Protein AF-A0A3P7LE17-F1 (afdb_monomer_lite)

Radius of gyration: 33.49 Å; chains: 1; bounding box: 65×47×78 Å

Secondary structure (DSSP, 8-state):
--THHHHHHHHHHHHHHHHTT-S--HHHHHHHHHHHHHHHHHHHHHHHHHHSPPPTHHHHHHHHHHHHHHHHHHHHT----STT--------------

Sequence (98 aa):
MKYWVPINWALAIVSDAFKKTYIGNPPSLTLIIREINTFRAGLALLCNYDWVPIPIAYPQVVFLAVRSYFIICLVSRQYLIGDGAPTREMVCYPKKRE

pLDDT: mean 81.93, std 15.17, range [45.5, 96.62]

InterPro domains:
  IPR000615 Bestrophin [PTHR10736] (2-88)
  IPR021134 Bestrophin-like [PF01062] (2-87)

Organism: Strongylus vulgaris (NCBI:txid40348)

Structure (mmCIF, N/CA/C/O backbone):
data_AF-A0A3P7LE17-F1
#
_entry.id   AF-A0A3P7LE17-F1
#
loop_
_atom_site.group_PDB
_atom_site.id
_atom_site.type_symbol
_atom_site.label_atom_id
_atom_site.label_alt_id
_atom_site.label_comp_id
_atom_site.label_asym_id
_atom_site.label_entity_id
_atom_site.label_seq_id
_atom_site.pdbx_PDB_ins_code
_atom_site.Cartn_x
_atom_site.Cartn_y
_atom_site.Cartn_z
_atom_site.occupancy
_atom_site.B_iso_or_equiv
_atom_site.auth_seq_id
_atom_site.auth_comp_id
_atom_site.auth_asym_id
_atom_site.auth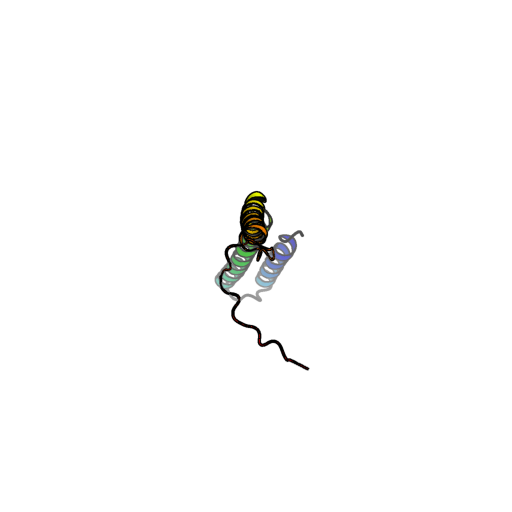_atom_id
_atom_site.pdbx_PDB_model_num
ATOM 1 N N . MET A 1 1 ? -13.016 -1.722 -1.860 1.00 51.59 1 MET A N 1
ATOM 2 C CA . MET A 1 1 ? -13.379 -2.417 -0.600 1.00 51.59 1 MET A CA 1
ATOM 3 C C . MET A 1 1 ? -13.616 -1.368 0.482 1.00 51.59 1 MET A C 1
ATOM 5 O O . MET A 1 1 ? -12.754 -0.520 0.674 1.00 51.59 1 MET A O 1
ATOM 9 N N . LYS A 1 2 ? -14.780 -1.353 1.147 1.00 69.19 2 LYS A N 1
ATOM 10 C CA . LYS A 1 2 ? -15.119 -0.329 2.155 1.00 69.19 2 LYS A CA 1
ATOM 11 C C . LYS A 1 2 ? -14.437 -0.633 3.502 1.00 69.19 2 LYS A C 1
ATOM 13 O O . LYS A 1 2 ? -15.086 -1.113 4.426 1.00 69.19 2 LYS A O 1
ATOM 18 N N . TYR A 1 3 ? -13.130 -0.378 3.612 1.00 76.94 3 TYR A N 1
ATOM 19 C CA . TYR A 1 3 ? -12.320 -0.713 4.801 1.00 76.94 3 TYR A CA 1
ATOM 20 C C . TYR A 1 3 ? -12.777 -0.010 6.096 1.00 76.94 3 TYR A C 1
ATOM 22 O O . TYR A 1 3 ? -12.446 -0.450 7.192 1.00 76.94 3 TYR A O 1
ATOM 30 N N . TRP A 1 4 ? -13.579 1.054 5.993 1.00 81.81 4 TRP A N 1
ATOM 31 C CA . TRP A 1 4 ? -14.109 1.791 7.144 1.00 81.81 4 TRP A CA 1
ATOM 32 C C . TRP A 1 4 ? -15.257 1.076 7.874 1.00 81.81 4 TRP A C 1
ATOM 34 O O . TRP A 1 4 ? -15.492 1.337 9.051 1.00 81.81 4 TRP A O 1
ATOM 44 N N . VAL A 1 5 ? -15.982 0.183 7.192 1.00 89.44 5 VAL A N 1
ATOM 45 C CA . VAL A 1 5 ? -17.169 -0.505 7.730 1.00 89.44 5 VAL A CA 1
ATOM 46 C C . VAL A 1 5 ? -16.827 -1.417 8.920 1.00 89.44 5 VAL A C 1
ATOM 48 O O . VAL A 1 5 ? -17.415 -1.221 9.984 1.00 89.44 5 VAL A O 1
ATOM 51 N N . PRO A 1 6 ? -15.857 -2.349 8.816 1.00 90.56 6 PRO A N 1
ATOM 52 C CA . PRO A 1 6 ? -15.490 -3.205 9.945 1.00 90.56 6 PRO A CA 1
ATOM 53 C C . PRO A 1 6 ? -14.871 -2.424 11.113 1.00 90.56 6 PRO A C 1
ATOM 55 O O . PRO A 1 6 ? -15.086 -2.778 12.268 1.00 90.56 6 PRO A O 1
ATOM 58 N N . ILE A 1 7 ? -14.163 -1.324 10.836 1.00 91.50 7 ILE A N 1
ATOM 59 C CA . ILE A 1 7 ? -13.608 -0.449 11.882 1.00 91.50 7 ILE A CA 1
ATOM 60 C C . ILE A 1 7 ? -14.736 0.222 12.674 1.00 91.50 7 ILE A C 1
ATOM 62 O O . ILE A 1 7 ? -14.673 0.302 13.900 1.00 91.50 7 ILE A O 1
ATOM 66 N N . ASN A 1 8 ? -15.796 0.661 11.991 1.00 91.50 8 ASN A N 1
ATOM 67 C CA . ASN A 1 8 ? -16.954 1.255 12.649 1.00 91.50 8 ASN A CA 1
ATOM 68 C C . ASN A 1 8 ? -17.713 0.232 13.512 1.00 91.50 8 ASN A C 1
ATOM 70 O O . ASN A 1 8 ? -18.150 0.558 14.614 1.00 91.50 8 ASN A O 1
ATOM 74 N N . TRP A 1 9 ? -17.825 -1.019 13.053 1.00 93.88 9 TRP A N 1
ATOM 75 C CA . TRP A 1 9 ? -18.399 -2.105 13.854 1.00 93.88 9 TRP A CA 1
ATOM 76 C C . TRP A 1 9 ? -17.563 -2.416 15.094 1.00 93.88 9 TRP A C 1
ATOM 78 O O . TRP A 1 9 ? -18.124 -2.561 16.176 1.00 93.88 9 TRP A O 1
ATOM 88 N N . ALA A 1 10 ? -16.234 -2.446 14.969 1.00 91.88 10 ALA A N 1
ATOM 89 C CA . ALA A 1 10 ? -15.344 -2.648 16.110 1.00 91.88 10 ALA A CA 1
ATOM 90 C C . ALA A 1 10 ? -15.526 -1.553 17.176 1.00 91.88 10 ALA A C 1
ATOM 92 O O . ALA A 1 10 ? -15.671 -1.861 18.357 1.00 91.88 10 ALA A O 1
ATOM 93 N N . LEU A 1 11 ? -15.604 -0.281 16.767 1.00 92.25 11 LEU A N 1
ATOM 94 C CA . LEU A 1 11 ? -15.866 0.834 17.687 1.00 92.25 11 LEU A CA 1
ATOM 95 C C . LEU A 1 11 ? -17.250 0.736 18.351 1.00 92.25 11 LEU A C 1
ATOM 97 O O . LEU A 1 11 ? -17.380 1.020 19.545 1.00 92.25 11 LEU A O 1
ATOM 101 N N . ALA A 1 12 ? -18.274 0.307 17.608 1.00 92.62 12 ALA A N 1
ATOM 102 C CA . ALA A 1 12 ? -19.618 0.099 18.144 1.00 92.62 12 ALA A CA 1
ATOM 103 C C . ALA A 1 12 ? -19.658 -1.029 19.191 1.00 92.62 12 ALA A C 1
ATOM 105 O O . ALA A 1 12 ? -20.236 -0.841 20.261 1.00 92.62 12 ALA A O 1
ATOM 106 N N . ILE A 1 13 ? -18.990 -2.158 18.928 1.00 92.94 13 ILE A N 1
ATOM 107 C CA . ILE A 1 13 ? -18.881 -3.289 19.865 1.00 92.94 13 ILE A CA 1
ATOM 108 C C . ILE A 1 13 ? -18.154 -2.865 21.142 1.00 92.94 13 ILE A C 1
ATOM 110 O O . ILE A 1 13 ? -18.614 -3.162 22.240 1.00 92.94 13 ILE A O 1
ATOM 114 N N . VAL A 1 14 ? -17.049 -2.127 21.015 1.00 91.81 14 VAL A N 1
ATOM 115 C CA . VAL A 1 14 ? -16.286 -1.620 22.167 1.00 91.81 14 VAL A CA 1
ATOM 116 C C . VAL A 1 14 ? -17.124 -0.653 23.01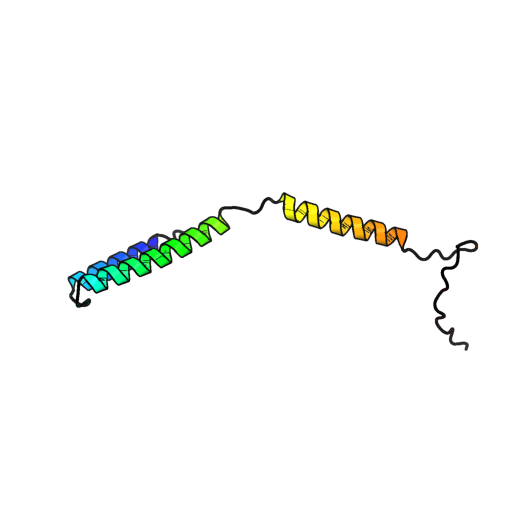1 1.00 91.81 14 VAL A C 1
ATOM 118 O O . VAL A 1 14 ? -17.093 -0.709 24.240 1.00 91.81 14 VAL A O 1
ATOM 121 N N . SER A 1 15 ? -17.927 0.189 22.359 1.00 90.06 15 SER A N 1
ATOM 122 C CA . SER A 1 15 ? -18.834 1.123 23.036 1.00 90.06 15 SER A CA 1
ATOM 123 C C . SER A 1 15 ? -19.971 0.399 23.768 1.00 90.06 15 SER A C 1
ATOM 125 O O . SER A 1 15 ? -20.340 0.786 24.876 1.00 90.06 15 SER A O 1
ATOM 127 N N . ASP A 1 16 ? -20.519 -0.663 23.175 1.00 92.19 16 ASP A N 1
ATOM 128 C CA . ASP A 1 16 ? -21.552 -1.500 23.795 1.00 92.19 16 ASP A CA 1
ATOM 129 C C . ASP A 1 16 ? -20.990 -2.333 24.961 1.00 92.19 16 ASP A C 1
ATOM 131 O O . ASP A 1 16 ? -21.606 -2.427 26.024 1.00 92.19 16 ASP A O 1
ATOM 135 N N . ALA A 1 17 ? -19.768 -2.855 24.820 1.00 88.81 17 ALA A N 1
ATOM 136 C CA . ALA A 1 17 ? -19.072 -3.583 25.878 1.00 88.81 17 ALA A CA 1
ATOM 137 C C . ALA A 1 17 ? -18.788 -2.705 27.109 1.00 88.81 17 ALA A C 1
ATOM 139 O O . ALA A 1 17 ? -18.879 -3.181 28.243 1.00 88.81 17 ALA A O 1
ATOM 140 N N . PHE A 1 18 ? -18.498 -1.417 26.898 1.00 88.81 18 PHE A N 1
ATOM 141 C CA . PHE A 1 18 ? -18.339 -0.450 27.983 1.00 88.81 18 PHE A CA 1
ATOM 142 C C . PHE A 1 18 ? -19.662 -0.164 28.703 1.00 88.81 18 PHE A C 1
ATOM 144 O O . PHE A 1 18 ? -19.707 -0.185 29.930 1.00 88.81 18 PHE A O 1
ATOM 151 N N . LYS A 1 19 ? -20.760 0.029 27.957 1.00 87.81 19 LYS A N 1
ATOM 152 C CA . LYS A 1 19 ? -22.103 0.223 28.541 1.00 87.81 19 LYS A CA 1
ATOM 153 C C . LYS A 1 19 ? -22.554 -0.966 29.387 1.00 87.81 19 LYS A C 1
ATOM 155 O O . LYS A 1 19 ? -23.204 -0.778 30.407 1.00 87.81 19 LYS A O 1
ATOM 160 N N . LYS A 1 20 ? -22.186 -2.180 28.975 1.00 90.56 20 LYS A N 1
ATOM 161 C CA . LYS A 1 20 ? -22.463 -3.430 29.697 1.00 90.56 20 LYS A CA 1
ATOM 162 C C . LYS A 1 20 ? -21.483 -3.702 30.850 1.00 90.56 20 LYS A C 1
ATOM 164 O O . LYS A 1 20 ? -21.510 -4.787 31.423 1.00 90.56 20 LYS A O 1
ATOM 169 N N . THR A 1 21 ? -20.616 -2.744 31.199 1.00 83.69 21 THR A N 1
ATOM 170 C CA . THR A 1 21 ? -19.622 -2.831 32.290 1.00 83.69 21 THR A CA 1
ATOM 171 C C . THR A 1 21 ? -18.628 -3.997 32.184 1.00 83.69 21 THR A C 1
ATOM 173 O O . THR A 1 21 ? -17.962 -4.329 33.159 1.00 83.69 21 THR A O 1
ATOM 176 N N . TYR A 1 22 ? -18.453 -4.595 30.997 1.00 84.88 22 TYR A N 1
ATOM 177 C CA . TYR A 1 22 ? -17.419 -5.620 30.779 1.00 84.88 22 TYR A CA 1
ATOM 178 C C . TYR A 1 22 ? -16.000 -5.042 30.853 1.00 84.88 22 TYR A C 1
ATOM 180 O O . TYR A 1 22 ? -15.048 -5.753 31.165 1.00 84.88 22 TYR A O 1
ATOM 188 N N . ILE A 1 23 ? -15.848 -3.753 30.542 1.00 81.69 23 ILE A N 1
ATOM 189 C CA . ILE A 1 23 ? -14.575 -3.036 30.594 1.00 81.69 23 ILE A CA 1
ATOM 190 C C . ILE A 1 23 ? -14.530 -2.282 31.921 1.00 81.69 23 ILE A C 1
ATOM 192 O O . ILE A 1 23 ? -15.311 -1.359 32.135 1.00 81.69 23 ILE A O 1
ATOM 196 N N . GLY A 1 24 ? -13.611 -2.688 32.800 1.00 78.25 24 GLY A N 1
ATOM 197 C CA . GLY A 1 24 ? -13.604 -2.261 34.200 1.00 78.25 24 GLY A CA 1
ATOM 198 C C . GLY A 1 24 ? -13.435 -0.757 34.413 1.00 78.25 24 GLY A C 1
ATOM 199 O O . GLY A 1 24 ? -14.082 -0.214 35.299 1.00 78.25 24 GLY A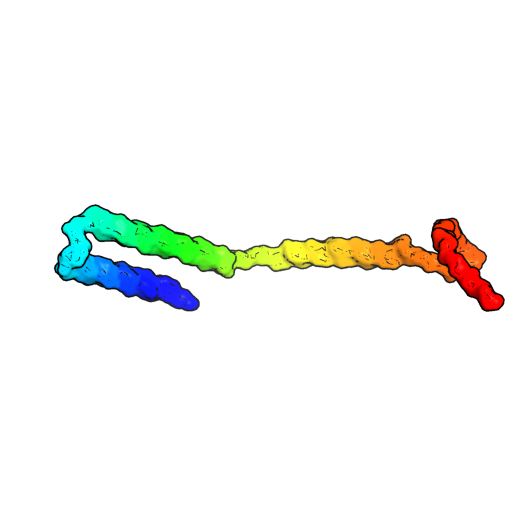 O 1
ATOM 200 N N . ASN A 1 25 ? -12.624 -0.068 33.594 1.00 83.81 25 ASN A N 1
ATOM 201 C CA . ASN A 1 25 ? -12.301 1.345 33.812 1.00 83.81 25 ASN A CA 1
ATOM 202 C C . ASN A 1 25 ? -12.313 2.178 32.504 1.00 83.81 25 ASN A C 1
ATOM 204 O O . ASN A 1 25 ? -11.886 1.687 31.453 1.00 83.81 25 ASN A O 1
ATOM 208 N N . PRO A 1 26 ? -12.687 3.476 32.558 1.00 83.62 26 PRO A N 1
ATOM 209 C CA . PRO A 1 26 ? -12.625 4.401 31.416 1.00 83.62 26 PRO A CA 1
ATOM 210 C C . PRO A 1 26 ? -11.251 4.521 30.716 1.00 83.62 26 PRO A C 1
ATOM 212 O O . PRO A 1 26 ? -11.225 4.597 29.488 1.00 83.62 26 PRO A O 1
ATOM 215 N N . PRO A 1 27 ? -10.093 4.487 31.411 1.00 89.81 27 PRO A N 1
ATOM 216 C CA . PRO A 1 27 ? -8.783 4.514 30.754 1.00 89.81 27 PRO A CA 1
ATOM 217 C C . PRO A 1 27 ? -8.535 3.304 29.843 1.00 89.81 27 PRO A C 1
ATOM 219 O O . PRO A 1 27 ? -7.899 3.438 28.799 1.00 89.81 27 PRO A O 1
ATOM 222 N N . SER A 1 28 ? -9.067 2.131 30.203 1.00 86.50 28 SER A N 1
ATOM 223 C CA . SER A 1 28 ? -8.955 0.910 29.398 1.00 86.50 28 SER A CA 1
ATOM 224 C C . SER A 1 28 ? -9.739 1.028 28.089 1.00 86.50 28 SER A C 1
ATOM 226 O O . SER A 1 28 ? -9.258 0.591 27.046 1.00 86.50 28 SER A O 1
ATOM 228 N N . LEU A 1 29 ? -10.905 1.684 28.117 1.00 89.62 29 LEU A N 1
ATOM 229 C CA . LEU A 1 29 ? -11.681 1.999 26.916 1.00 89.62 29 LEU A CA 1
ATOM 230 C C . LEU A 1 29 ? -10.888 2.908 25.967 1.00 89.62 29 LEU A C 1
ATOM 232 O O . LEU A 1 29 ? -10.782 2.622 24.774 1.00 89.62 29 LEU A O 1
ATOM 236 N N . THR A 1 30 ? -10.298 3.981 26.499 1.00 90.25 30 THR A N 1
ATOM 237 C CA . THR A 1 30 ? -9.487 4.920 25.713 1.00 90.25 30 THR A CA 1
ATOM 238 C C . THR A 1 30 ? -8.291 4.224 25.068 1.00 90.25 30 THR A C 1
ATOM 240 O O . THR A 1 30 ? -7.979 4.505 23.911 1.00 90.25 30 THR A O 1
ATOM 243 N N . LEU A 1 31 ? -7.654 3.281 25.771 1.00 93.19 31 LEU A N 1
ATOM 244 C CA . LEU A 1 31 ? -6.554 2.488 25.222 1.00 93.19 31 LEU A CA 1
ATOM 245 C C . LEU A 1 31 ? -7.013 1.627 24.036 1.00 93.19 31 LEU A C 1
ATOM 247 O O . LEU A 1 31 ? -6.393 1.682 22.978 1.00 93.19 31 LEU A O 1
ATOM 251 N N . ILE A 1 32 ? -8.128 0.901 24.168 1.00 92.25 32 ILE A N 1
ATOM 252 C CA . ILE A 1 32 ? -8.679 0.064 23.087 1.00 92.25 32 ILE A CA 1
ATOM 253 C C . ILE A 1 32 ? -9.036 0.917 21.862 1.00 92.25 32 ILE A C 1
ATOM 255 O O . ILE A 1 32 ? -8.680 0.577 20.733 1.00 92.25 32 ILE A O 1
ATOM 259 N N . ILE A 1 33 ? -9.701 2.057 22.071 1.00 92.31 33 ILE A N 1
ATOM 260 C CA . ILE A 1 33 ? -10.040 2.992 20.989 1.00 92.31 33 ILE A CA 1
ATOM 261 C C . ILE A 1 33 ? -8.769 3.530 20.319 1.00 92.31 33 ILE A C 1
ATOM 263 O O . ILE A 1 33 ? -8.741 3.711 19.098 1.00 92.31 33 ILE A O 1
ATOM 267 N N . ARG A 1 34 ? -7.705 3.777 21.090 1.00 94.50 34 ARG A N 1
ATOM 268 C CA . ARG A 1 34 ? -6.418 4.218 20.550 1.00 94.50 34 ARG A CA 1
ATOM 269 C C . ARG A 1 34 ? -5.800 3.154 19.646 1.00 94.50 34 ARG A C 1
ATOM 271 O O . ARG A 1 34 ? -5.434 3.489 18.526 1.00 94.50 34 ARG A O 1
ATOM 278 N N . GLU A 1 35 ? -5.775 1.892 20.066 1.00 94.69 35 GLU A N 1
ATOM 279 C CA . GLU A 1 35 ? -5.244 0.793 19.245 1.00 94.69 35 GLU A CA 1
ATOM 280 C C . GLU A 1 35 ? -6.046 0.588 17.949 1.00 94.69 35 GLU A C 1
ATOM 282 O O . GLU A 1 35 ? -5.466 0.432 16.872 1.00 94.69 35 GLU A O 1
ATOM 287 N N . ILE A 1 36 ? -7.379 0.697 18.002 1.00 93.56 36 ILE A N 1
ATOM 288 C CA . ILE A 1 36 ? -8.231 0.643 16.799 1.00 93.56 36 ILE A CA 1
ATOM 289 C C . ILE A 1 36 ? -7.907 1.798 15.837 1.00 93.56 36 ILE A C 1
ATOM 291 O O . ILE A 1 36 ? -7.865 1.608 14.617 1.00 93.56 36 ILE A O 1
ATOM 295 N N . ASN A 1 37 ? -7.652 2.999 16.361 1.00 92.06 37 ASN A N 1
ATOM 296 C CA . ASN A 1 37 ? -7.237 4.139 15.542 1.00 92.06 37 ASN A CA 1
ATOM 297 C C . ASN A 1 37 ? -5.838 3.943 14.939 1.00 92.06 37 ASN A C 1
ATOM 299 O O . ASN A 1 37 ? -5.646 4.288 13.772 1.00 92.06 37 ASN A O 1
ATOM 303 N N . THR A 1 38 ? -4.890 3.361 15.680 1.00 94.88 38 THR A N 1
ATOM 304 C CA . THR A 1 38 ? -3.558 3.002 15.165 1.00 94.88 38 THR A CA 1
ATOM 305 C C . THR A 1 38 ? -3.673 2.020 13.999 1.00 94.88 38 THR A C 1
ATOM 307 O O . THR A 1 38 ? -3.086 2.239 12.938 1.00 94.88 38 THR A O 1
ATOM 310 N N . PHE A 1 39 ? -4.506 0.985 14.141 1.00 92.56 39 PHE A N 1
ATOM 311 C CA . PHE A 1 39 ? -4.783 0.034 13.064 1.00 92.56 39 PHE A CA 1
ATOM 312 C C . PHE A 1 39 ? -5.411 0.714 11.836 1.00 92.56 39 PHE A C 1
ATOM 314 O O . PHE A 1 39 ? -4.975 0.489 10.704 1.00 92.56 39 PHE A O 1
ATOM 321 N N . ARG A 1 40 ? -6.386 1.613 12.044 1.00 92.56 40 ARG A N 1
ATOM 322 C CA . ARG A 1 40 ? -6.986 2.412 10.960 1.00 92.56 40 ARG A CA 1
ATOM 323 C C . ARG A 1 40 ? -5.941 3.250 10.225 1.00 92.56 40 ARG A C 1
ATOM 325 O O . ARG A 1 40 ? -6.001 3.338 9.002 1.00 92.56 40 ARG A O 1
ATOM 332 N N . ALA A 1 41 ? -5.017 3.875 10.952 1.00 91.56 41 ALA A N 1
ATOM 333 C CA . ALA A 1 41 ? -3.951 4.677 10.361 1.00 91.56 41 ALA A CA 1
ATOM 334 C C . ALA A 1 41 ? -3.016 3.819 9.493 1.00 91.56 41 ALA A C 1
ATOM 336 O O . ALA A 1 41 ? -2.695 4.218 8.375 1.00 91.56 41 ALA A O 1
ATOM 337 N N . GLY A 1 42 ? -2.663 2.613 9.952 1.00 91.75 42 GLY A N 1
ATOM 338 C CA . GLY A 1 42 ? -1.885 1.653 9.164 1.00 91.75 42 GLY A CA 1
ATOM 339 C C . GLY A 1 42 ? -2.589 1.226 7.871 1.00 91.75 42 GLY A C 1
ATOM 340 O O . GLY A 1 42 ? -1.978 1.225 6.804 1.00 91.75 42 GLY A O 1
ATOM 341 N N . LEU A 1 43 ? -3.894 0.942 7.934 1.00 89.75 43 LEU A N 1
ATOM 342 C CA . LEU A 1 43 ? -4.689 0.635 6.738 1.00 89.75 43 LEU A CA 1
ATOM 343 C C . LEU A 1 43 ? -4.785 1.824 5.778 1.00 89.75 43 LEU A C 1
ATOM 345 O O . LEU A 1 43 ? -4.665 1.643 4.571 1.00 89.75 43 LEU A O 1
ATOM 349 N N . ALA A 1 44 ? -4.974 3.039 6.297 1.00 88.38 44 ALA A N 1
ATOM 350 C CA . ALA A 1 44 ? -5.010 4.241 5.473 1.00 88.38 44 ALA A CA 1
ATOM 351 C C . ALA A 1 44 ? -3.675 4.465 4.751 1.00 88.38 44 ALA A C 1
ATOM 353 O O . ALA A 1 44 ? -3.676 4.810 3.572 1.00 88.38 44 ALA A O 1
ATOM 354 N N . LEU A 1 45 ? -2.546 4.231 5.424 1.00 90.06 45 LEU A N 1
ATOM 355 C CA . LEU A 1 45 ? -1.223 4.285 4.806 1.00 90.06 45 LEU A CA 1
ATOM 356 C C . LEU A 1 45 ? -1.101 3.261 3.670 1.00 90.06 45 LEU A C 1
ATOM 358 O O . LEU A 1 45 ? -0.703 3.621 2.567 1.00 90.06 45 LEU A O 1
ATOM 362 N N . LEU A 1 46 ? -1.502 2.011 3.914 1.00 88.06 46 LEU A N 1
ATOM 363 C CA . LEU A 1 46 ? -1.472 0.956 2.900 1.00 88.06 46 LEU A CA 1
ATOM 364 C C . LEU A 1 46 ? -2.341 1.306 1.683 1.00 88.06 46 LEU A C 1
ATOM 366 O O . LEU A 1 46 ? -1.903 1.153 0.547 1.00 88.06 46 LEU A O 1
ATOM 370 N N . CYS A 1 47 ? -3.544 1.838 1.910 1.00 86.81 47 CYS A N 1
ATOM 371 C CA . CYS A 1 47 ? -4.404 2.313 0.829 1.00 86.81 47 CYS A CA 1
ATOM 372 C C . CYS A 1 47 ? -3.795 3.500 0.075 1.00 86.81 47 CYS A C 1
ATOM 374 O O . CYS A 1 47 ? -3.976 3.587 -1.131 1.00 86.81 47 CYS A O 1
ATOM 376 N N . ASN A 1 48 ? -3.071 4.402 0.746 1.00 86.00 48 ASN A N 1
ATOM 377 C CA . ASN A 1 48 ? -2.358 5.487 0.066 1.00 86.00 48 ASN A CA 1
ATOM 378 C C . ASN A 1 48 ? -1.220 4.960 -0.819 1.00 86.00 48 ASN A C 1
ATOM 380 O O . ASN A 1 48 ? -1.019 5.481 -1.913 1.00 86.00 48 ASN A O 1
ATOM 384 N N . TYR A 1 49 ? -0.507 3.919 -0.382 1.00 85.44 49 TYR A N 1
ATOM 385 C CA . TYR A 1 49 ? 0.501 3.255 -1.213 1.00 85.44 49 TYR A CA 1
ATOM 386 C C . TYR A 1 49 ? -0.104 2.574 -2.442 1.00 85.44 49 TYR A C 1
ATOM 388 O O . TYR A 1 49 ? 0.485 2.635 -3.514 1.00 85.44 49 TYR A O 1
ATOM 396 N N . ASP A 1 50 ? -1.277 1.960 -2.298 1.00 85.44 50 ASP A N 1
ATOM 397 C CA . ASP A 1 50 ? -2.016 1.373 -3.423 1.00 85.44 50 ASP A CA 1
ATOM 398 C C . ASP A 1 50 ? -2.595 2.457 -4.356 1.00 85.44 50 ASP A C 1
ATOM 400 O O . ASP A 1 50 ? -2.661 2.283 -5.571 1.00 85.44 50 ASP A O 1
ATOM 404 N N . TRP A 1 51 ? -2.969 3.614 -3.796 1.00 84.69 51 TRP A N 1
ATOM 405 C CA . TRP A 1 51 ? -3.549 4.739 -4.533 1.00 84.69 51 TRP A CA 1
ATOM 406 C C . TRP A 1 51 ? -2.546 5.492 -5.407 1.00 84.69 51 TRP A C 1
ATOM 408 O O . TRP A 1 51 ? -2.931 6.012 -6.454 1.00 84.69 51 TRP A O 1
ATOM 418 N N . VAL A 1 52 ? -1.282 5.600 -4.985 1.00 80.75 52 VAL A N 1
ATOM 419 C CA . VAL A 1 52 ? -0.253 6.327 -5.740 1.00 80.75 52 VAL A CA 1
ATOM 420 C C . VAL A 1 52 ? 0.516 5.345 -6.628 1.00 80.75 52 VAL A C 1
ATOM 422 O O . VAL A 1 52 ? 1.433 4.677 -6.145 1.00 80.75 52 VAL A O 1
ATOM 425 N N . PRO A 1 53 ? 0.206 5.256 -7.935 1.00 74.56 53 PRO A N 1
ATOM 426 C CA . PRO A 1 53 ? 0.990 4.426 -8.832 1.00 74.56 53 PRO A CA 1
ATOM 427 C C . PRO A 1 53 ? 2.398 5.010 -8.979 1.00 74.56 53 PRO A C 1
ATOM 429 O O . PRO A 1 53 ? 2.574 6.208 -9.214 1.00 74.56 53 PRO A O 1
ATOM 432 N N . ILE A 1 54 ? 3.416 4.151 -8.892 1.00 83.00 54 ILE A N 1
ATOM 433 C CA . ILE A 1 54 ? 4.781 4.527 -9.276 1.00 83.00 54 ILE A CA 1
ATOM 434 C C . ILE A 1 54 ? 4.749 4.981 -10.743 1.00 83.00 54 ILE A C 1
ATOM 436 O O . ILE A 1 54 ? 4.111 4.310 -11.564 1.00 83.00 54 ILE A O 1
ATOM 440 N N . PRO A 1 55 ? 5.430 6.083 -11.113 1.00 85.75 55 PRO A N 1
ATOM 441 C CA . PRO A 1 55 ? 5.411 6.549 -12.489 1.00 85.75 55 PRO A CA 1
ATOM 442 C C . PRO A 1 55 ? 5.877 5.455 -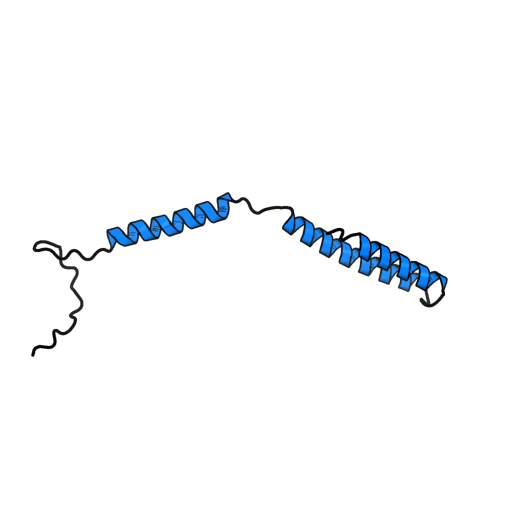13.452 1.00 85.75 55 PRO A C 1
ATOM 444 O O . PRO A 1 55 ? 6.991 4.937 -13.352 1.00 85.75 55 PRO A O 1
ATOM 447 N N . ILE A 1 56 ? 5.004 5.119 -14.402 1.00 84.81 56 ILE A N 1
ATOM 448 C CA . ILE A 1 56 ? 5.161 4.002 -15.350 1.00 84.81 56 ILE A CA 1
ATOM 449 C C . ILE A 1 56 ? 6.448 4.140 -16.185 1.00 84.81 56 ILE A C 1
ATOM 451 O O . ILE A 1 56 ? 7.022 3.145 -16.624 1.00 84.81 56 ILE A O 1
ATOM 455 N N . ALA A 1 57 ? 6.950 5.366 -16.341 1.00 86.19 57 ALA A N 1
ATOM 456 C CA . ALA A 1 57 ? 8.201 5.662 -17.027 1.00 86.19 57 ALA A CA 1
ATOM 457 C C . ALA A 1 57 ? 9.438 5.029 -16.364 1.00 86.19 57 ALA A C 1
ATOM 459 O O . ALA A 1 57 ? 10.373 4.653 -17.070 1.00 86.19 57 ALA A O 1
ATOM 460 N N . TYR A 1 58 ? 9.469 4.869 -15.035 1.00 89.38 58 TYR A N 1
ATOM 461 C CA . TYR A 1 58 ? 10.674 4.389 -14.346 1.00 89.38 58 TYR A CA 1
ATOM 462 C C . TYR A 1 58 ? 11.058 2.957 -14.751 1.00 89.38 58 TYR A C 1
ATOM 464 O O . TYR A 1 58 ? 12.183 2.764 -15.221 1.00 89.38 58 TYR A O 1
ATOM 472 N N . PRO A 1 59 ? 10.159 1.953 -14.676 1.00 92.25 59 PRO A N 1
ATOM 473 C CA . PRO A 1 59 ? 10.461 0.627 -15.205 1.00 92.25 59 PRO A CA 1
ATOM 474 C C . PRO A 1 59 ? 10.756 0.644 -16.706 1.00 92.25 59 PRO A C 1
ATOM 476 O O . PRO A 1 59 ? 11.646 -0.072 -17.157 1.00 92.25 59 PRO A O 1
ATOM 479 N N . GLN A 1 60 ? 10.047 1.467 -17.487 1.00 91.75 60 GLN A N 1
ATOM 480 C CA . GLN A 1 60 ? 10.224 1.541 -18.942 1.00 91.75 60 GLN A CA 1
ATOM 481 C C . GLN A 1 60 ? 11.647 1.956 -19.335 1.00 91.75 60 GLN A C 1
ATOM 483 O O . GLN A 1 60 ? 12.257 1.301 -20.181 1.00 91.75 60 GLN A O 1
ATOM 488 N N . VAL A 1 61 ? 12.198 2.992 -18.698 1.00 94.50 61 VAL A N 1
ATOM 489 C CA . VAL A 1 61 ? 13.566 3.468 -18.967 1.00 94.5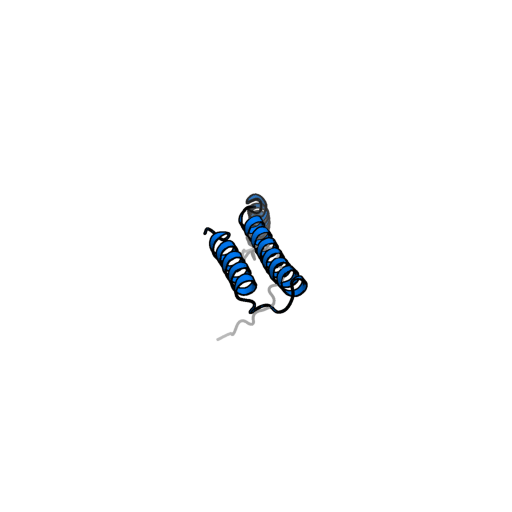0 61 VAL A CA 1
ATOM 490 C C . VAL A 1 61 ? 14.597 2.409 -18.577 1.00 94.50 61 VAL A C 1
ATOM 492 O O . VAL A 1 61 ? 15.514 2.132 -19.352 1.00 94.50 61 VAL A O 1
ATOM 495 N N . VAL A 1 62 ? 14.421 1.758 -17.423 1.00 95.06 62 VAL A N 1
ATOM 496 C CA . VAL A 1 62 ? 15.308 0.669 -16.976 1.00 95.06 62 VAL A CA 1
ATOM 497 C C . VAL A 1 62 ? 15.276 -0.497 -17.969 1.00 95.06 62 VAL A C 1
ATOM 499 O O . VAL A 1 62 ? 16.318 -0.989 -18.397 1.00 95.06 62 VAL A O 1
ATOM 502 N N . PHE A 1 63 ? 14.085 -0.908 -18.403 1.00 95.38 63 PHE A N 1
ATOM 503 C CA . PHE A 1 63 ? 13.906 -1.973 -19.386 1.00 95.38 63 PHE A CA 1
ATOM 504 C C . PHE A 1 63 ? 14.513 -1.653 -20.747 1.00 95.38 63 PHE A C 1
ATOM 506 O O . PHE A 1 63 ? 15.051 -2.557 -21.392 1.00 95.38 63 PHE A O 1
ATOM 513 N N . LEU A 1 64 ? 14.409 -0.401 -21.187 1.00 94.69 64 LEU A N 1
ATOM 514 C CA . LEU A 1 64 ? 15.001 0.063 -22.432 1.00 94.69 64 LEU A CA 1
ATOM 515 C C . LEU A 1 64 ? 16.530 0.032 -22.350 1.00 94.69 64 LEU A C 1
ATOM 517 O O . LEU A 1 64 ? 17.164 -0.514 -23.248 1.00 94.69 64 LEU A O 1
ATOM 521 N N . ALA A 1 65 ? 17.108 0.551 -21.264 1.00 95.88 65 ALA A N 1
ATOM 522 C CA . ALA A 1 65 ? 18.554 0.588 -21.053 1.00 95.88 65 ALA A CA 1
ATOM 523 C C . ALA A 1 65 ? 19.172 -0.818 -20.988 1.00 95.88 65 ALA A C 1
ATOM 525 O O . ALA A 1 65 ? 20.193 -1.090 -21.616 1.00 95.88 65 ALA A O 1
ATOM 526 N N . VAL A 1 66 ? 18.531 -1.740 -20.264 1.00 96.62 66 VAL A N 1
ATOM 527 C CA . VAL A 1 66 ? 19.010 -3.126 -20.167 1.00 96.62 66 VAL A CA 1
ATOM 528 C C . VA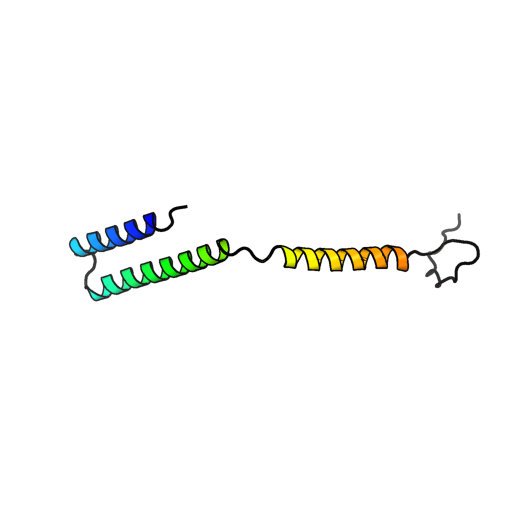L A 1 66 ? 18.915 -3.828 -21.525 1.00 96.62 66 VAL A C 1
ATOM 530 O O . VAL A 1 66 ? 19.865 -4.482 -21.951 1.00 96.62 66 VAL A O 1
ATOM 533 N N . ARG A 1 67 ? 17.797 -3.671 -22.248 1.00 96.12 67 ARG A N 1
ATOM 534 C CA . ARG A 1 67 ? 17.628 -4.283 -23.576 1.00 96.12 67 ARG A CA 1
ATOM 535 C C . ARG A 1 67 ? 18.598 -3.713 -24.606 1.00 96.12 67 ARG A C 1
ATOM 537 O O . ARG A 1 67 ? 19.181 -4.491 -25.355 1.00 96.12 67 ARG A O 1
ATOM 544 N N . SER A 1 68 ? 18.803 -2.397 -24.636 1.00 96.12 68 SER A N 1
ATOM 545 C CA . SER A 1 68 ? 19.747 -1.775 -25.570 1.00 96.12 68 SER A CA 1
ATOM 546 C C . SER A 1 68 ? 21.178 -2.249 -25.318 1.00 96.12 68 SER A C 1
ATOM 548 O O . SER A 1 68 ? 21.872 -2.603 -26.271 1.00 96.12 68 SER A O 1
ATOM 550 N N . TYR A 1 69 ? 21.589 -2.369 -24.051 1.00 95.56 69 TYR A N 1
ATOM 551 C CA . TYR A 1 69 ? 22.889 -2.930 -23.681 1.00 95.56 69 TYR A CA 1
ATOM 552 C C . TYR A 1 69 ? 23.088 -4.349 -24.230 1.00 95.56 69 TYR A C 1
ATOM 554 O O . TYR A 1 69 ? 24.120 -4.640 -24.842 1.00 95.56 69 TYR A O 1
ATOM 562 N N . PHE A 1 70 ? 22.094 -5.227 -24.062 1.00 94.31 70 PHE A N 1
ATOM 563 C CA . PHE A 1 70 ? 22.174 -6.596 -24.571 1.00 94.31 70 PHE A CA 1
ATOM 564 C C . PHE A 1 70 ? 22.145 -6.671 -26.099 1.00 94.31 70 PHE A C 1
ATOM 566 O O . PHE A 1 70 ? 22.879 -7.483 -26.652 1.00 94.31 70 PHE A O 1
ATOM 573 N N . ILE A 1 71 ? 21.371 -5.822 -26.785 1.00 95.44 71 ILE A N 1
ATOM 574 C CA . ILE A 1 71 ? 21.364 -5.755 -28.259 1.00 95.44 71 ILE A CA 1
ATOM 575 C C . ILE A 1 71 ? 22.752 -5.375 -28.778 1.00 95.44 71 ILE A C 1
ATOM 577 O O . ILE A 1 71 ? 23.282 -6.036 -29.670 1.00 95.44 71 ILE A O 1
ATOM 581 N N . ILE A 1 72 ? 23.370 -4.350 -28.186 1.00 94.81 72 ILE A N 1
ATOM 582 C CA . ILE A 1 72 ? 24.723 -3.927 -28.560 1.00 94.81 72 ILE A CA 1
ATOM 583 C C . ILE A 1 72 ? 25.718 -5.060 -28.292 1.00 94.81 72 ILE A C 1
ATOM 585 O O . ILE A 1 72 ? 26.483 -5.422 -29.181 1.00 94.81 72 ILE A O 1
ATOM 589 N N . CYS A 1 73 ? 25.681 -5.680 -27.109 1.00 90.50 73 CYS A N 1
ATOM 590 C CA . CYS A 1 73 ? 26.567 -6.801 -26.785 1.00 90.50 73 CYS A CA 1
ATOM 591 C C . CYS A 1 73 ? 26.377 -8.003 -27.716 1.00 90.50 73 CYS A C 1
ATOM 593 O O . CYS A 1 73 ? 27.364 -8.662 -28.042 1.00 90.50 73 CYS A O 1
ATOM 595 N N . LEU A 1 74 ? 25.143 -8.275 -28.146 1.00 90.31 74 LEU A N 1
ATOM 596 C CA . LEU A 1 74 ? 24.827 -9.370 -29.057 1.00 90.31 74 LEU A CA 1
ATOM 597 C C . LEU A 1 74 ? 25.554 -9.190 -30.386 1.00 90.31 74 LEU A C 1
ATOM 599 O O . LEU A 1 74 ? 26.122 -10.159 -30.872 1.00 90.31 74 LEU A O 1
ATOM 603 N N . VAL A 1 75 ? 25.595 -7.968 -30.927 1.00 88.94 75 VAL A N 1
ATOM 604 C CA . VAL A 1 75 ? 26.283 -7.660 -32.193 1.00 88.94 75 VAL A CA 1
ATOM 605 C C . VAL A 1 75 ? 27.794 -7.498 -31.990 1.00 88.94 75 VAL A C 1
ATOM 607 O O . VAL A 1 75 ? 28.594 -8.065 -32.727 1.00 88.94 75 VAL A O 1
ATOM 610 N N . SER A 1 76 ? 28.226 -6.762 -30.964 1.00 87.44 76 SER A N 1
ATOM 611 C CA . SER A 1 76 ? 29.648 -6.459 -30.744 1.00 87.44 76 SER A CA 1
ATOM 612 C C . SER A 1 76 ? 30.489 -7.662 -30.306 1.00 87.44 76 SER A C 1
ATOM 614 O O . SER A 1 76 ? 31.710 -7.622 -30.440 1.00 87.44 76 SER A O 1
ATOM 616 N N . ARG A 1 77 ? 29.876 -8.717 -29.752 1.00 81.56 77 ARG A N 1
ATOM 617 C CA . ARG A 1 77 ? 30.583 -9.926 -29.289 1.00 81.56 77 ARG A CA 1
ATOM 618 C C . ARG A 1 77 ? 30.397 -11.132 -30.212 1.00 81.56 77 ARG A C 1
ATOM 620 O O . ARG A 1 77 ? 30.711 -12.247 -29.800 1.00 81.56 77 ARG A O 1
ATOM 627 N N . GLN A 1 78 ? 29.900 -10.940 -31.435 1.00 81.50 78 GLN A N 1
ATOM 628 C CA . GLN A 1 78 ? 29.831 -12.039 -32.400 1.00 81.50 78 GLN A CA 1
ATOM 629 C C . GLN A 1 78 ? 31.245 -12.494 -32.781 1.00 81.50 78 GLN A C 1
ATOM 631 O O . GLN A 1 78 ? 32.113 -11.677 -33.087 1.00 81.50 78 GLN A O 1
ATOM 636 N N . TYR A 1 79 ? 31.476 -13.809 -32.766 1.00 73.94 79 TYR A N 1
ATOM 637 C CA . TYR A 1 79 ? 32.707 -14.398 -33.286 1.00 73.94 79 TYR A CA 1
ATOM 638 C C . TYR A 1 79 ? 32.597 -14.487 -34.813 1.00 73.94 79 TYR A C 1
ATOM 640 O O . TYR A 1 79 ? 31.747 -15.210 -35.331 1.00 73.94 79 TYR A O 1
ATOM 648 N N . LEU A 1 80 ? 33.421 -13.726 -35.535 1.00 68.00 80 LEU A N 1
ATOM 649 C CA . LEU A 1 80 ? 33.442 -13.740 -36.997 1.00 68.00 80 LEU A CA 1
ATOM 650 C C . LEU A 1 80 ? 34.223 -14.971 -37.481 1.00 68.00 80 LEU A C 1
ATOM 652 O O . LEU A 1 80 ? 35.431 -15.055 -37.283 1.00 68.00 80 LEU A O 1
ATOM 656 N N . ILE A 1 81 ? 33.536 -15.922 -38.117 1.00 68.00 81 ILE A N 1
ATOM 657 C CA . ILE A 1 81 ? 34.153 -17.032 -38.859 1.00 68.00 81 ILE A CA 1
ATOM 658 C C . ILE A 1 81 ? 34.178 -16.641 -40.338 1.00 68.00 81 ILE A C 1
ATOM 660 O O . ILE A 1 81 ? 33.137 -16.557 -40.986 1.00 68.00 81 ILE A O 1
ATOM 664 N N . GLY A 1 82 ? 35.372 -16.338 -40.848 1.00 64.38 82 GLY A N 1
ATOM 665 C CA . GLY A 1 82 ? 35.621 -15.941 -42.234 1.00 64.38 82 GLY A CA 1
ATOM 666 C C . GLY A 1 82 ? 37.118 -15.744 -42.492 1.00 64.38 82 GLY A C 1
ATOM 667 O O . GLY A 1 82 ? 37.863 -15.440 -41.560 1.00 64.38 82 GLY A O 1
ATOM 668 N N . ASP A 1 83 ? 37.543 -15.913 -43.747 1.00 55.75 83 ASP A N 1
ATOM 669 C CA . ASP A 1 83 ? 38.941 -16.074 -44.213 1.00 55.75 83 ASP A CA 1
ATOM 670 C C . ASP A 1 83 ? 39.822 -14.796 -44.136 1.00 55.75 83 ASP A C 1
ATOM 672 O O . ASP A 1 83 ? 40.737 -14.575 -44.923 1.00 55.75 83 ASP A O 1
ATOM 676 N N . GLY A 1 84 ? 39.528 -13.910 -43.182 1.00 58.75 84 GLY A N 1
ATOM 677 C CA . GLY A 1 84 ? 40.242 -12.653 -42.937 1.00 58.75 84 GLY A CA 1
ATOM 678 C C . GLY A 1 84 ? 39.876 -11.966 -41.615 1.00 58.75 84 GLY A C 1
ATOM 679 O O . GLY A 1 84 ? 40.146 -10.778 -41.445 1.00 58.75 84 GLY A O 1
ATOM 680 N N . ALA A 1 85 ? 39.227 -12.669 -40.680 1.00 54.03 85 ALA A N 1
ATOM 681 C CA . ALA A 1 85 ? 38.879 -12.109 -39.376 1.00 54.03 85 ALA A CA 1
ATOM 682 C C . ALA A 1 85 ? 40.113 -12.067 -38.448 1.00 54.03 85 ALA A C 1
ATOM 684 O O . ALA A 1 85 ? 40.870 -13.038 -38.416 1.00 54.03 85 ALA A O 1
ATOM 685 N N . PRO A 1 86 ? 40.333 -10.995 -37.655 1.00 54.19 86 PRO A N 1
ATOM 686 C CA . PRO A 1 86 ? 41.370 -10.996 -36.631 1.00 54.19 86 PRO A CA 1
ATOM 687 C C . PRO A 1 86 ? 40.987 -12.022 -35.563 1.00 54.19 86 PRO A C 1
ATOM 689 O O . PRO A 1 86 ? 40.134 -11.772 -34.709 1.00 54.19 86 PRO A O 1
ATOM 692 N N . THR A 1 87 ? 41.598 -13.199 -35.654 1.00 48.28 87 THR A N 1
ATOM 693 C CA . THR A 1 87 ? 41.464 -14.315 -34.724 1.00 48.28 87 THR A CA 1
ATOM 694 C C . THR A 1 87 ? 41.781 -13.831 -33.314 1.00 48.28 87 THR A C 1
ATOM 696 O O . THR A 1 87 ? 42.935 -13.809 -32.896 1.00 48.28 87 THR A O 1
ATOM 699 N N . ARG A 1 88 ? 40.763 -13.453 -32.532 1.00 53.97 88 ARG A N 1
ATOM 700 C CA . ARG A 1 88 ? 40.894 -13.607 -31.086 1.00 53.97 88 ARG A CA 1
ATOM 701 C C . ARG A 1 88 ? 40.909 -15.101 -30.853 1.00 53.97 88 ARG A C 1
ATOM 703 O O . ARG A 1 88 ? 39.944 -15.793 -31.170 1.00 53.97 88 ARG A O 1
ATOM 710 N N . GLU A 1 89 ? 42.077 -15.555 -30.436 1.00 49.22 89 GLU A N 1
ATOM 711 C CA . GLU A 1 89 ? 42.476 -16.936 -30.234 1.00 49.22 89 GLU A CA 1
ATOM 712 C C . GLU A 1 89 ? 41.301 -17.745 -29.683 1.00 49.22 89 GLU A C 1
ATOM 714 O O . GLU A 1 89 ? 40.855 -17.556 -28.549 1.00 49.22 89 GLU A O 1
ATOM 719 N N . MET A 1 90 ? 40.739 -18.603 -30.540 1.00 48.94 90 MET A N 1
ATOM 720 C CA . MET A 1 90 ? 39.845 -19.662 -30.103 1.00 48.94 90 MET A CA 1
ATOM 721 C C . MET A 1 90 ? 40.648 -20.490 -29.109 1.00 48.94 90 MET A C 1
ATOM 723 O O . MET A 1 90 ? 41.575 -21.202 -29.495 1.00 48.94 90 MET A O 1
ATOM 727 N N . VAL A 1 91 ? 40.291 -20.386 -27.830 1.00 57.00 91 VAL A N 1
ATOM 728 C CA . VAL A 1 91 ? 40.638 -21.390 -26.829 1.00 57.00 91 VAL A CA 1
ATOM 729 C C . VAL A 1 91 ? 40.316 -22.746 -27.455 1.00 57.00 91 VAL A C 1
ATOM 731 O O . VAL A 1 91 ? 39.172 -23.028 -27.812 1.00 57.00 91 VAL A O 1
ATOM 734 N N . CYS A 1 92 ? 41.377 -23.513 -27.691 1.00 45.50 92 CYS A N 1
ATOM 735 C CA . CYS A 1 92 ? 41.385 -24.760 -28.434 1.00 45.50 92 CYS A CA 1
ATOM 736 C C . CYS A 1 92 ? 40.355 -25.732 -27.841 1.00 45.50 92 CYS A C 1
ATOM 738 O O . CYS A 1 92 ? 40.575 -26.289 -26.766 1.00 45.50 92 CYS A O 1
ATOM 740 N N . TYR A 1 93 ? 39.235 -25.956 -28.531 1.00 46.84 93 TYR A N 1
ATOM 741 C CA . TYR A 1 93 ? 38.444 -27.156 -28.283 1.00 46.84 93 TYR A CA 1
ATOM 742 C C . TYR A 1 93 ? 39.149 -28.317 -28.991 1.00 46.84 93 TYR A C 1
ATOM 744 O O . TYR A 1 93 ? 39.349 -28.248 -30.209 1.00 46.84 93 TYR A O 1
ATOM 752 N N . PRO A 1 94 ? 39.560 -29.374 -28.267 1.00 46.25 94 PRO A N 1
ATOM 753 C CA . PRO A 1 94 ? 40.297 -30.472 -28.865 1.00 46.25 94 PRO A CA 1
ATOM 754 C C . PRO A 1 94 ? 39.408 -31.184 -29.887 1.00 46.25 94 PRO A C 1
ATOM 756 O O . PRO A 1 94 ? 38.392 -31.793 -29.549 1.00 46.25 94 PRO A O 1
ATOM 759 N N . LYS A 1 95 ? 39.810 -31.113 -31.158 1.00 56.31 95 LYS A N 1
ATOM 760 C CA . LYS A 1 95 ? 39.226 -31.900 -32.242 1.00 56.31 95 LYS A CA 1
ATOM 761 C C . LYS A 1 95 ? 39.539 -33.375 -31.973 1.00 56.31 95 LYS A C 1
ATOM 763 O O . LYS A 1 95 ? 40.671 -33.806 -32.190 1.00 56.31 95 LYS A O 1
ATOM 768 N N . LYS A 1 96 ? 38.559 -34.144 -31.479 1.00 53.09 96 LYS A N 1
ATOM 769 C CA . LYS A 1 96 ? 38.642 -35.614 -31.480 1.00 53.09 96 LYS A CA 1
ATOM 770 C C . LYS A 1 96 ? 38.794 -36.066 -32.934 1.00 53.09 96 LYS A C 1
ATOM 772 O O . LYS A 1 96 ? 37.940 -35.771 -33.764 1.00 53.09 96 LYS A O 1
ATOM 777 N N . ARG A 1 97 ? 39.928 -36.698 -33.224 1.00 55.47 97 ARG A N 1
ATOM 778 C CA . ARG A 1 97 ? 40.263 -37.312 -34.508 1.00 55.47 97 ARG A CA 1
ATOM 779 C C . ARG A 1 97 ? 39.793 -38.769 -34.445 1.00 55.47 97 ARG A C 1
ATOM 781 O O . ARG A 1 97 ? 40.248 -39.485 -33.555 1.00 55.47 97 ARG A O 1
ATOM 788 N N . GLU A 1 98 ? 38.852 -39.133 -35.314 1.00 49.38 98 GLU A N 1
ATOM 789 C CA . GLU A 1 98 ? 38.628 -40.523 -35.748 1.00 49.38 98 GLU A CA 1
ATOM 790 C C . GLU A 1 98 ? 39.783 -40.978 -36.647 1.00 49.38 98 GLU A C 1
ATOM 792 O O . GLU A 1 98 ? 40.311 -40.118 -37.398 1.00 49.38 98 GLU A O 1
#

Foldseek 3Di:
DPPVVVLVVQLVVLVVCVVVCVPPDPVSSVVSNVVSVVVVVVVVVVVVVVVDDDPPVPVVVVVVVVVVVVVCCVVVVDDDDDDDDPDPDDPDDDDDDD